Protein AF-A0A1V5S2Y9-F1 (afdb_monomer_lite)

Structure (mmCIF, N/CA/C/O backbone):
data_AF-A0A1V5S2Y9-F1
#
_entry.id   AF-A0A1V5S2Y9-F1
#
loop_
_atom_site.group_PDB
_atom_site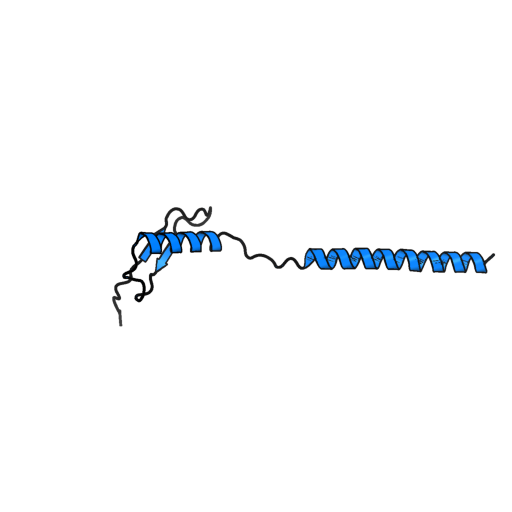.id
_atom_site.type_symbol
_atom_site.label_atom_id
_atom_site.label_alt_id
_atom_site.label_comp_id
_atom_site.label_asym_id
_atom_site.label_entity_id
_atom_site.label_seq_id
_atom_site.pdbx_PDB_ins_code
_atom_site.Cartn_x
_atom_site.Cartn_y
_atom_site.Cartn_z
_atom_site.occupancy
_atom_site.B_iso_or_equiv
_atom_site.auth_seq_id
_atom_site.auth_comp_id
_atom_site.auth_asym_id
_atom_site.auth_atom_id
_atom_site.pdbx_PDB_model_num
ATOM 1 N N . MET A 1 1 ? -26.058 16.824 -0.822 1.00 48.09 1 MET A N 1
ATOM 2 C CA . MET A 1 1 ? -26.375 15.807 0.205 1.00 48.09 1 MET A CA 1
ATOM 3 C C . MET A 1 1 ? -25.071 15.409 0.894 1.00 48.09 1 MET A C 1
ATOM 5 O O . MET A 1 1 ? -24.297 14.660 0.314 1.00 48.09 1 MET A O 1
ATOM 9 N N . ILE A 1 2 ? -24.761 15.983 2.060 1.00 51.00 2 ILE A N 1
ATOM 10 C CA . ILE A 1 2 ? -23.537 15.658 2.814 1.00 51.00 2 ILE A CA 1
ATOM 11 C C . ILE A 1 2 ? -23.875 14.475 3.726 1.00 51.00 2 ILE A C 1
ATOM 13 O O . ILE A 1 2 ? -24.688 14.615 4.633 1.00 51.00 2 ILE A O 1
ATOM 17 N N . LYS A 1 3 ? -23.305 13.294 3.469 1.00 61.66 3 LYS A N 1
ATOM 18 C CA . LYS A 1 3 ? -23.398 12.156 4.395 1.00 61.66 3 LYS A CA 1
ATOM 19 C C . LYS A 1 3 ? -22.186 12.204 5.321 1.00 61.66 3 LYS A C 1
ATOM 21 O O . LYS A 1 3 ? -21.109 11.757 4.940 1.00 61.66 3 LYS A O 1
ATOM 26 N N . GLY A 1 4 ? -22.359 12.759 6.520 1.00 57.94 4 GLY A N 1
ATOM 27 C CA . GLY A 1 4 ? -21.384 12.632 7.604 1.00 57.94 4 GLY A CA 1
ATOM 28 C C . GLY A 1 4 ? -21.337 11.180 8.071 1.00 57.94 4 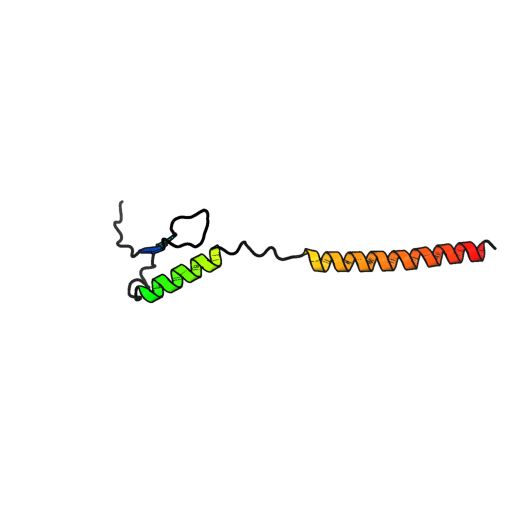GLY A C 1
ATOM 29 O O . GLY A 1 4 ? -22.128 10.770 8.912 1.00 57.94 4 GLY A O 1
ATOM 30 N N . VAL A 1 5 ? -20.464 10.376 7.466 1.00 71.44 5 VAL A N 1
ATOM 31 C CA . VAL A 1 5 ? -20.228 8.990 7.880 1.00 71.44 5 VAL A CA 1
ATOM 32 C C . VAL A 1 5 ? -19.016 8.946 8.800 1.00 71.44 5 VAL A C 1
ATOM 34 O O . VAL A 1 5 ? -17.929 9.369 8.417 1.00 71.44 5 VAL A O 1
ATOM 37 N N . ASN A 1 6 ? -19.201 8.417 10.011 1.00 74.81 6 ASN A N 1
ATOM 38 C CA . ASN A 1 6 ? -18.099 8.151 10.929 1.00 74.81 6 ASN A CA 1
ATOM 39 C C . ASN A 1 6 ? -17.197 7.065 10.314 1.00 74.81 6 ASN A C 1
ATOM 41 O O . ASN A 1 6 ? -17.645 5.940 10.066 1.00 74.81 6 ASN A O 1
ATOM 45 N N . LYS A 1 7 ? -15.949 7.424 9.998 1.00 85.56 7 LYS A N 1
ATOM 46 C CA . LYS A 1 7 ? -14.936 6.519 9.454 1.00 85.56 7 LYS A CA 1
ATOM 47 C C . LYS A 1 7 ? -13.785 6.432 10.436 1.00 85.56 7 LYS A C 1
ATOM 49 O O . LYS A 1 7 ? -13.177 7.441 10.772 1.00 85.56 7 LYS A O 1
ATOM 54 N N . GLN A 1 8 ? -13.465 5.211 10.844 1.00 89.56 8 GLN A N 1
ATOM 55 C CA . GLN A 1 8 ? -12.241 4.951 11.581 1.00 89.56 8 GLN A CA 1
ATOM 56 C C . GLN A 1 8 ? -11.045 5.047 10.631 1.00 89.56 8 GLN A C 1
ATOM 58 O O . GLN A 1 8 ? -11.082 4.540 9.505 1.00 89.56 8 GLN A O 1
ATOM 63 N N . VAL A 1 9 ? -9.987 5.696 11.102 1.00 92.12 9 VAL A N 1
ATOM 64 C CA . VAL A 1 9 ? -8.772 5.966 10.339 1.00 92.12 9 VAL A CA 1
ATOM 65 C C . VAL A 1 9 ? -7.563 5.528 11.157 1.00 92.12 9 VAL A C 1
ATOM 67 O O . VAL A 1 9 ? -7.553 5.678 12.375 1.00 92.12 9 VAL A O 1
ATOM 70 N N . VAL A 1 10 ? -6.558 4.973 10.482 1.00 93.12 10 VAL A N 1
ATOM 71 C CA . VAL A 1 10 ? -5.242 4.681 11.057 1.00 93.12 10 VAL A CA 1
ATOM 72 C C . VAL A 1 10 ? -4.216 5.576 10.384 1.00 93.12 10 VAL A C 1
ATOM 74 O O . VAL A 1 10 ? -4.089 5.560 9.160 1.00 93.12 10 VAL A O 1
ATOM 77 N N . GLU A 1 11 ? -3.485 6.335 11.188 1.00 93.62 11 GLU A N 1
ATOM 78 C CA . GLU A 1 11 ? -2.417 7.225 10.743 1.00 93.62 11 GLU A CA 1
ATOM 79 C C . GLU A 1 11 ? -1.056 6.638 11.136 1.00 93.62 11 GLU A C 1
ATOM 81 O O . GLU A 1 11 ? -0.855 6.186 12.266 1.00 93.62 11 GLU A O 1
ATOM 86 N N . ILE A 1 12 ? -0.132 6.590 10.177 1.00 92.12 12 ILE A N 1
ATOM 87 C CA . ILE A 1 12 ? 1.249 6.146 10.367 1.00 92.12 12 ILE A CA 1
ATOM 88 C C . ILE A 1 12 ? 2.170 7.289 9.936 1.00 92.12 12 ILE A C 1
ATOM 90 O O . ILE A 1 12 ? 2.190 7.625 8.754 1.00 92.12 12 ILE A O 1
ATOM 94 N N . ASN A 1 13 ? 2.943 7.842 10.873 1.00 89.44 13 ASN A N 1
ATOM 95 C CA . ASN A 1 13 ? 3.926 8.894 10.585 1.00 89.44 13 ASN A CA 1
ATOM 96 C C . ASN A 1 13 ? 5.258 8.306 10.087 1.00 89.44 13 ASN A C 1
ATOM 98 O O . ASN A 1 13 ? 5.809 8.748 9.092 1.00 89.44 13 ASN A O 1
ATOM 102 N N . GLU A 1 14 ? 5.771 7.233 10.692 1.00 84.50 14 GLU A N 1
ATOM 103 C CA . GLU A 1 14 ? 6.976 6.585 10.152 1.00 84.50 14 GLU A CA 1
ATOM 104 C C . GLU A 1 14 ? 6.634 5.687 8.954 1.00 84.50 14 GLU A C 1
ATOM 106 O O . GLU A 1 14 ? 6.363 4.494 9.106 1.00 84.50 14 GLU A O 1
ATOM 111 N N . THR A 1 15 ? 6.644 6.256 7.748 1.00 83.44 15 THR A N 1
ATOM 112 C CA . THR A 1 15 ? 6.464 5.507 6.492 1.00 83.44 15 THR A CA 1
ATOM 113 C C . THR A 1 15 ? 7.749 4.820 6.014 1.00 83.44 15 THR A C 1
ATOM 115 O O . THR A 1 15 ? 7.688 3.932 5.167 1.00 83.44 15 THR A O 1
ATOM 118 N N . GLY A 1 16 ? 8.916 5.238 6.523 1.00 81.69 16 GLY A N 1
ATOM 119 C CA . GLY A 1 16 ? 10.222 4.761 6.053 1.00 81.69 16 GLY A CA 1
ATOM 120 C C . GLY A 1 16 ? 10.560 5.189 4.618 1.00 81.69 16 GLY A C 1
ATOM 121 O O . GLY A 1 16 ? 11.412 4.571 3.984 1.00 81.69 16 GLY A O 1
ATOM 122 N N . ASN A 1 17 ? 9.880 6.212 4.089 1.00 79.94 17 ASN A N 1
ATOM 123 C CA . ASN A 1 17 ? 10.064 6.736 2.739 1.00 79.94 17 ASN A CA 1
ATOM 124 C C . ASN A 1 17 ? 10.595 8.179 2.786 1.00 79.94 17 ASN A C 1
ATOM 126 O O . ASN A 1 17 ? 10.127 8.979 3.589 1.00 79.94 17 ASN A O 1
ATOM 130 N N . GLU A 1 18 ? 11.539 8.523 1.909 1.00 83.31 18 GLU A N 1
ATOM 131 C CA . GLU A 1 18 ? 12.154 9.862 1.860 1.00 83.31 18 GLU A CA 1
ATOM 132 C C . GLU A 1 18 ? 11.215 10.970 1.344 1.00 83.31 18 GLU A C 1
ATOM 134 O O . GLU A 1 18 ? 11.468 12.149 1.571 1.00 83.31 18 GLU A O 1
ATOM 139 N N . TYR A 1 19 ? 10.123 10.601 0.667 1.00 84.62 19 TYR A N 1
ATOM 140 C CA . TYR A 1 19 ? 9.190 11.533 0.031 1.00 84.62 19 TYR A CA 1
ATOM 141 C C . TYR A 1 19 ? 7.889 11.746 0.812 1.00 84.62 19 TYR A C 1
ATOM 143 O O . TYR A 1 19 ? 7.231 12.769 0.625 1.00 84.62 19 TYR A O 1
ATOM 151 N N . PHE A 1 20 ? 7.469 10.787 1.643 1.00 86.94 20 PHE A N 1
ATOM 152 C CA . PHE A 1 20 ? 6.143 10.801 2.269 1.00 86.94 20 PHE A CA 1
ATOM 153 C C . PHE A 1 20 ? 6.229 10.860 3.795 1.00 86.94 20 PHE A C 1
ATOM 155 O O . PHE A 1 20 ? 6.623 9.889 4.433 1.00 86.94 20 PHE A O 1
ATOM 162 N N . GLU A 1 21 ? 5.764 11.962 4.383 1.00 87.94 21 GLU A N 1
ATOM 163 C CA . GLU A 1 21 ? 5.756 12.181 5.838 1.00 87.94 21 GLU A CA 1
ATOM 164 C C . GLU A 1 21 ? 4.772 11.276 6.587 1.00 87.94 21 GLU A C 1
ATOM 166 O O . GLU A 1 21 ? 5.016 10.930 7.733 1.00 87.94 21 GLU A O 1
ATOM 171 N N . LYS A 1 22 ? 3.643 10.901 5.975 1.00 92.06 22 LYS A N 1
ATOM 172 C CA . LYS A 1 22 ? 2.622 10.089 6.646 1.00 92.06 22 LYS A CA 1
ATOM 173 C C . LYS A 1 22 ? 1.745 9.304 5.683 1.00 92.06 22 LYS A C 1
ATOM 175 O O . LYS A 1 22 ? 1.509 9.721 4.550 1.00 92.06 22 LYS A O 1
ATOM 180 N N . ALA A 1 23 ? 1.208 8.188 6.164 1.00 92.12 23 ALA A N 1
ATOM 181 C CA . ALA A 1 23 ? 0.235 7.359 5.465 1.00 92.12 23 ALA A CA 1
ATOM 182 C C . ALA A 1 23 ? -1.067 7.262 6.269 1.00 92.12 23 ALA A C 1
ATOM 184 O O . ALA A 1 23 ? -1.058 6.988 7.470 1.00 92.12 23 ALA A O 1
ATOM 185 N N . ILE A 1 24 ? -2.196 7.456 5.585 1.00 93.81 24 ILE A N 1
ATOM 186 C CA . ILE A 1 24 ? -3.535 7.429 6.177 1.00 93.81 24 ILE A CA 1
ATOM 187 C C . ILE A 1 24 ? -4.327 6.269 5.573 1.00 93.81 24 ILE A C 1
ATOM 189 O O . ILE A 1 24 ? -4.536 6.208 4.360 1.00 93.81 24 ILE A O 1
ATOM 193 N N . PHE A 1 25 ? -4.810 5.367 6.426 1.00 93.50 25 PHE A N 1
ATOM 194 C CA . PHE A 1 25 ? -5.627 4.223 6.035 1.00 93.50 25 PHE A CA 1
ATOM 195 C C . PHE A 1 25 ? -7.055 4.381 6.542 1.00 93.50 25 PHE A C 1
ATOM 197 O O . PHE A 1 25 ? -7.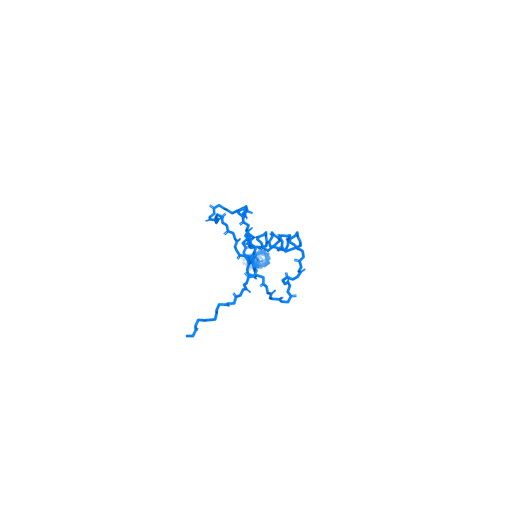303 4.428 7.746 1.00 93.50 25 PHE A O 1
ATOM 204 N N . PHE A 1 26 ? -8.013 4.388 5.618 1.00 93.50 26 PHE A N 1
ATOM 205 C CA . PHE A 1 26 ? -9.431 4.335 5.956 1.00 93.50 26 PHE A CA 1
ATOM 206 C C . PHE A 1 26 ? -9.849 2.894 6.230 1.00 93.50 26 PHE A C 1
ATOM 208 O O . PHE A 1 26 ? -9.773 2.028 5.353 1.00 93.50 26 PHE A O 1
ATOM 215 N N . VAL A 1 27 ? -10.314 2.636 7.449 1.00 92.69 27 VAL A N 1
ATOM 216 C CA . VAL A 1 27 ? -10.757 1.307 7.855 1.00 92.69 27 VAL A CA 1
ATOM 217 C C . VAL A 1 27 ? -12.148 1.060 7.284 1.00 92.69 27 VAL A C 1
ATOM 219 O O . VAL A 1 27 ? -13.066 1.882 7.383 1.00 92.69 27 VAL A O 1
ATOM 222 N N . ARG A 1 28 ? -12.303 -0.097 6.647 1.00 91.94 28 ARG A N 1
ATOM 223 C CA . ARG A 1 28 ? -13.608 -0.560 6.188 1.00 91.94 28 ARG A CA 1
ATOM 224 C C . ARG A 1 28 ? -14.504 -0.871 7.400 1.00 91.94 28 ARG A C 1
ATOM 226 O O . ARG A 1 28 ? -14.000 -1.429 8.375 1.00 91.94 28 ARG A O 1
ATOM 233 N N . PRO A 1 29 ? -15.807 -0.542 7.355 1.00 88.06 29 PRO A N 1
ATOM 234 C CA . PRO A 1 29 ? -16.689 -0.639 8.521 1.00 88.06 29 PRO A CA 1
ATOM 235 C C . PRO A 1 29 ? -16.788 -2.060 9.097 1.00 88.06 29 PRO A C 1
ATOM 237 O O . PRO A 1 29 ? -16.949 -2.220 10.304 1.00 88.06 29 PRO A O 1
ATOM 240 N N . GLU A 1 30 ? -16.616 -3.095 8.270 1.00 90.25 30 GLU A N 1
ATOM 241 C CA . GLU A 1 30 ? -16.623 -4.502 8.690 1.00 90.25 30 GLU A CA 1
ATOM 242 C C . GLU A 1 30 ? -15.466 -4.837 9.645 1.00 90.25 30 GLU A C 1
ATOM 244 O O . GLU A 1 30 ? -15.569 -5.754 10.456 1.00 90.25 30 GLU A O 1
ATOM 249 N N . TYR A 1 31 ? -14.376 -4.068 9.583 1.00 90.06 31 TYR A N 1
ATOM 250 C CA . TYR A 1 31 ? -13.187 -4.251 10.412 1.00 90.06 31 TYR A CA 1
ATOM 251 C C . TYR A 1 31 ? -13.046 -3.177 11.488 1.00 90.06 31 TYR A C 1
ATOM 253 O O . TYR A 1 31 ? -12.037 -3.163 12.186 1.00 90.06 31 TYR A O 1
ATOM 261 N N . SER A 1 32 ? -14.045 -2.307 11.682 1.00 84.81 32 SER A N 1
ATOM 262 C CA . SER A 1 32 ? -13.915 -1.213 12.650 1.00 84.81 32 SER A CA 1
ATOM 263 C C . SER A 1 32 ? -13.858 -1.661 14.112 1.00 84.81 32 SER A C 1
ATOM 265 O O . SER A 1 32 ? -13.411 -0.924 14.983 1.00 84.81 32 SER A O 1
ATOM 267 N N . ARG A 1 33 ? -14.294 -2.894 14.392 1.00 86.00 33 ARG A N 1
ATOM 268 C CA . ARG A 1 33 ? -14.198 -3.525 15.718 1.00 86.00 33 ARG A CA 1
ATOM 269 C C . ARG A 1 33 ? -12.857 -4.223 15.960 1.00 86.00 33 ARG A C 1
ATOM 271 O O . ARG A 1 33 ? -12.634 -4.739 17.051 1.00 86.00 33 ARG A O 1
ATOM 278 N N . MET A 1 34 ? -11.985 -4.294 14.952 1.00 88.56 34 MET A N 1
ATOM 279 C CA . MET A 1 34 ? -10.659 -4.889 15.110 1.00 88.56 34 MET A CA 1
ATOM 280 C C . MET A 1 34 ? -9.799 -4.014 16.017 1.00 88.56 34 MET A C 1
ATOM 282 O O . MET A 1 34 ? -9.814 -2.789 15.914 1.00 88.56 34 MET A O 1
ATOM 286 N N . GLY A 1 35 ? -9.018 -4.659 16.884 1.00 89.19 35 GLY A N 1
ATOM 287 C CA . GLY A 1 35 ? -8.107 -3.958 17.779 1.00 89.19 35 GLY A CA 1
ATOM 288 C C . GLY A 1 35 ? -7.087 -3.112 17.015 1.00 89.19 35 GLY A C 1
ATOM 289 O O . GLY A 1 35 ? -6.558 -3.536 15.982 1.00 89.19 35 GLY A O 1
ATOM 290 N N . GLU A 1 36 ? -6.780 -1.939 17.568 1.00 88.81 36 GLU A N 1
ATOM 291 C CA . GLU A 1 36 ? -5.855 -0.956 16.995 1.00 88.81 36 GLU A CA 1
ATOM 292 C C . GLU A 1 36 ? -4.513 -1.583 16.600 1.00 88.81 36 GLU A C 1
ATOM 294 O O . GLU A 1 36 ? -4.042 -1.379 15.483 1.00 88.81 36 GLU A O 1
ATOM 299 N N . GLY A 1 37 ? -3.942 -2.430 17.466 1.00 90.50 37 GLY A N 1
ATOM 300 C CA . GLY A 1 37 ? -2.664 -3.096 17.208 1.00 90.50 37 GLY A CA 1
ATOM 301 C C . GLY A 1 37 ? -2.654 -3.901 15.906 1.00 90.50 37 GLY A C 1
ATOM 302 O O . GLY A 1 37 ? -1.721 -3.772 15.116 1.00 90.50 37 GLY A O 1
ATOM 303 N N . ARG A 1 38 ? -3.727 -4.654 15.615 1.00 92.81 38 ARG A N 1
ATOM 304 C CA . ARG A 1 38 ? -3.836 -5.420 14.361 1.00 92.81 38 ARG A CA 1
ATOM 305 C C . ARG A 1 38 ? -4.013 -4.517 13.146 1.00 92.81 38 ARG A C 1
ATOM 307 O O . ARG A 1 38 ? -3.452 -4.808 12.092 1.00 92.81 38 ARG A O 1
ATOM 314 N N . LEU A 1 39 ? -4.791 -3.441 13.264 1.00 93.56 39 LEU A N 1
ATOM 315 C CA . LEU A 1 39 ? -4.974 -2.489 12.166 1.00 93.56 39 LEU A CA 1
ATOM 316 C C . LEU A 1 39 ? -3.662 -1.758 11.849 1.00 93.56 39 LEU A C 1
ATOM 318 O O . LEU A 1 39 ? -3.296 -1.638 10.681 1.00 93.56 39 LEU A O 1
ATOM 322 N N . ARG A 1 40 ? -2.915 -1.360 12.883 1.00 92.19 40 ARG A N 1
ATOM 323 C CA . ARG A 1 40 ? -1.601 -0.721 12.763 1.00 92.19 40 ARG A CA 1
ATOM 324 C C . ARG A 1 40 ? -0.559 -1.663 12.162 1.00 92.19 40 ARG A C 1
ATOM 326 O O . ARG A 1 40 ? 0.190 -1.256 11.279 1.00 92.19 40 ARG A O 1
ATOM 333 N N . GLU A 1 41 ? -0.542 -2.928 12.575 1.00 93.31 41 GLU A N 1
ATOM 334 C CA . GLU A 1 41 ? 0.329 -3.957 11.997 1.00 93.31 41 GLU A CA 1
ATOM 335 C C . GLU A 1 41 ? 0.031 -4.172 10.503 1.00 93.31 41 GLU A C 1
ATOM 337 O O . GLU A 1 41 ? 0.941 -4.198 9.673 1.00 93.31 41 GLU A O 1
ATOM 342 N N . LYS A 1 42 ? -1.249 -4.280 10.123 1.00 93.38 42 LYS A N 1
ATOM 343 C CA . LYS A 1 42 ? -1.652 -4.413 8.714 1.00 93.38 42 LYS A CA 1
ATOM 344 C C . LYS A 1 42 ? -1.314 -3.169 7.892 1.00 93.38 42 LYS A C 1
ATOM 346 O O . LYS A 1 42 ? -0.897 -3.323 6.747 1.00 93.38 42 LYS A O 1
ATOM 351 N N . ALA A 1 43 ? -1.459 -1.977 8.469 1.00 93.25 43 ALA A N 1
ATOM 352 C CA . ALA A 1 43 ? -1.072 -0.718 7.841 1.00 93.25 43 ALA A CA 1
ATOM 353 C C . ALA A 1 43 ? 0.440 -0.666 7.564 1.00 93.25 43 ALA A C 1
ATOM 355 O O . ALA A 1 43 ? 0.830 -0.432 6.424 1.00 93.25 43 ALA A O 1
ATOM 356 N N . LYS A 1 44 ? 1.287 -0.987 8.555 1.00 91.81 44 LYS A N 1
ATOM 357 C CA . LYS A 1 44 ? 2.750 -1.061 8.373 1.00 91.81 44 LYS A CA 1
ATOM 358 C C . LYS A 1 44 ? 3.146 -2.042 7.267 1.00 91.81 44 LYS A C 1
ATOM 360 O O . LYS A 1 44 ? 3.806 -1.653 6.313 1.00 91.81 44 LYS A O 1
ATOM 365 N N . ASN A 1 45 ? 2.601 -3.259 7.305 1.00 91.81 45 ASN A N 1
ATOM 366 C CA . ASN A 1 45 ? 2.827 -4.263 6.258 1.00 91.81 45 ASN A CA 1
ATOM 367 C C . ASN A 1 45 ? 2.422 -3.788 4.848 1.00 91.81 45 ASN A C 1
ATOM 369 O O . ASN A 1 45 ? 2.966 -4.265 3.850 1.00 91.81 45 ASN A O 1
ATOM 373 N N . ALA A 1 46 ? 1.414 -2.918 4.733 1.00 90.31 46 ALA A N 1
ATOM 374 C CA . ALA A 1 46 ? 1.001 -2.357 3.450 1.00 90.31 46 ALA A CA 1
ATOM 375 C C . ALA A 1 46 ? 1.998 -1.305 2.943 1.00 90.31 46 ALA A C 1
ATOM 377 O O . ALA A 1 46 ? 2.308 -1.303 1.752 1.00 90.31 46 ALA A O 1
ATOM 378 N N . ILE A 1 47 ? 2.530 -0.468 3.838 1.00 89.19 47 ILE A N 1
ATOM 379 C CA . ILE A 1 47 ? 3.582 0.509 3.521 1.00 89.19 47 ILE A CA 1
ATOM 380 C C . ILE A 1 47 ? 4.855 -0.212 3.060 1.00 89.19 47 ILE A C 1
ATOM 382 O O . ILE A 1 47 ? 5.379 0.112 1.997 1.00 89.19 47 ILE A O 1
ATOM 386 N N . ASP A 1 48 ? 5.285 -1.254 3.777 1.00 87.31 48 ASP A N 1
ATOM 387 C CA . ASP A 1 48 ? 6.491 -2.029 3.439 1.00 87.31 48 ASP A CA 1
ATOM 388 C C . ASP A 1 48 ? 6.404 -2.683 2.050 1.00 87.31 48 ASP A C 1
ATOM 390 O O . ASP A 1 48 ? 7.392 -2.830 1.332 1.00 87.31 48 ASP A O 1
ATOM 394 N N . LYS A 1 49 ? 5.196 -3.073 1.628 1.00 85.00 49 LYS A N 1
ATOM 395 C CA . LYS A 1 49 ? 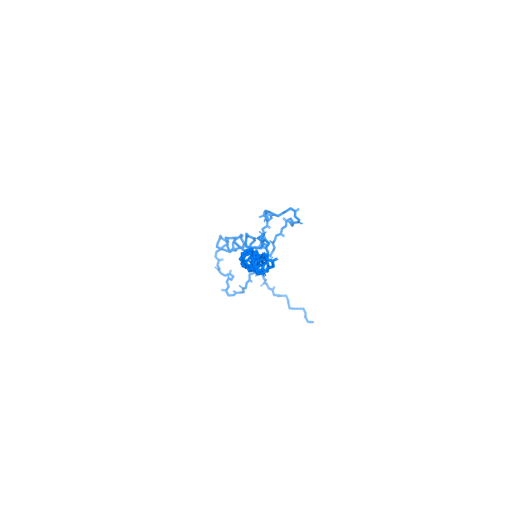4.960 -3.595 0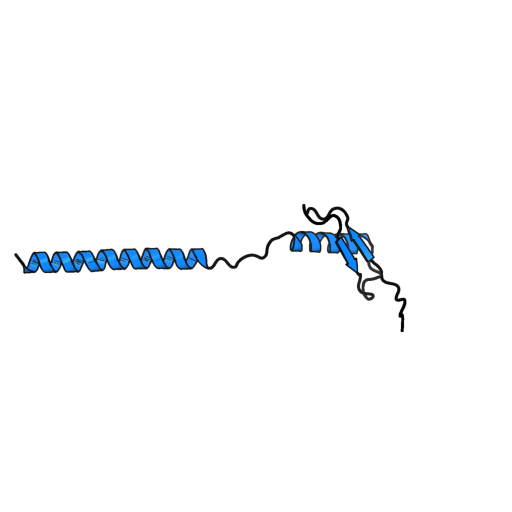.275 1.00 85.00 49 LYS A CA 1
ATOM 396 C C . LYS A 1 49 ? 4.948 -2.499 -0.783 1.00 85.00 49 LYS A C 1
ATOM 398 O O . LYS A 1 49 ? 5.336 -2.766 -1.918 1.00 85.00 49 LYS A O 1
ATOM 403 N N . ALA A 1 50 ? 4.477 -1.306 -0.432 1.00 80.81 50 ALA A N 1
ATOM 404 C CA . ALA A 1 50 ? 4.402 -0.166 -1.337 1.00 80.81 50 ALA A CA 1
ATOM 405 C C . ALA A 1 50 ? 5.772 0.491 -1.576 1.00 80.81 50 ALA A C 1
ATOM 407 O O . ALA A 1 50 ? 5.994 1.031 -2.656 1.00 80.81 50 ALA A O 1
ATOM 408 N N . SER A 1 51 ? 6.698 0.415 -0.612 1.00 69.75 51 SER A N 1
ATOM 409 C CA . SER A 1 51 ? 8.062 0.950 -0.745 1.00 69.75 51 SER A CA 1
ATOM 410 C C . SER A 1 51 ? 8.928 0.169 -1.738 1.00 69.75 51 SER A C 1
ATOM 412 O O . SER A 1 51 ? 9.899 0.702 -2.272 1.00 69.75 51 SER A O 1
ATOM 414 N N . SER A 1 52 ? 8.574 -1.083 -2.034 1.00 66.06 52 SER A N 1
ATOM 415 C CA . SER A 1 52 ? 9.283 -1.881 -3.030 1.00 66.06 52 SER A CA 1
ATOM 416 C C . SER A 1 52 ? 8.913 -1.417 -4.447 1.00 66.06 52 SER A C 1
A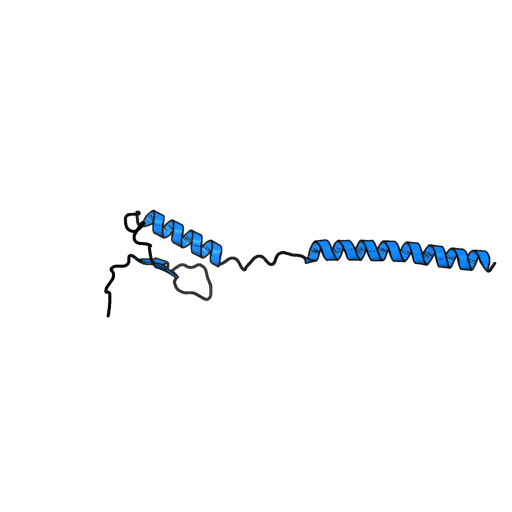TOM 418 O O . SER A 1 52 ? 7.753 -1.570 -4.843 1.00 66.06 52 SER A O 1
ATOM 420 N N . PRO A 1 53 ? 9.864 -0.910 -5.261 1.00 64.38 53 PRO A N 1
ATOM 421 C CA . PRO A 1 53 ? 9.576 -0.561 -6.646 1.00 64.38 53 PRO A CA 1
ATOM 422 C C . PRO A 1 53 ? 9.027 -1.788 -7.393 1.00 64.38 53 PRO A C 1
ATOM 424 O O . PRO A 1 53 ? 9.455 -2.920 -7.125 1.00 64.38 53 PRO A O 1
ATOM 427 N N . PRO A 1 54 ? 8.076 -1.604 -8.330 1.00 61.19 54 PRO A N 1
ATOM 428 C CA . PRO A 1 54 ? 7.452 -2.716 -9.031 1.00 61.19 54 PRO A CA 1
ATOM 429 C C . PRO A 1 54 ? 8.538 -3.567 -9.685 1.00 61.19 54 PRO A C 1
ATOM 431 O O . PRO A 1 54 ? 9.329 -3.070 -10.491 1.00 61.19 54 PRO A O 1
ATOM 434 N N . LYS A 1 55 ? 8.590 -4.859 -9.327 1.00 57.88 55 LYS A N 1
ATOM 435 C CA . LYS A 1 55 ? 9.560 -5.805 -9.890 1.00 57.88 55 LYS A CA 1
ATOM 436 C C . LYS A 1 55 ? 9.399 -5.806 -11.410 1.00 57.88 55 LYS A C 1
ATOM 438 O O . LYS A 1 55 ? 8.481 -6.433 -11.941 1.00 57.88 55 LYS A O 1
ATOM 443 N N . ARG A 1 56 ? 10.293 -5.116 -12.130 1.00 58.59 56 ARG A N 1
ATOM 444 C CA . ARG A 1 56 ? 10.430 -5.272 -13.581 1.00 58.59 56 ARG A CA 1
ATOM 445 C C . ARG A 1 56 ? 10.701 -6.754 -13.810 1.00 58.59 56 ARG A C 1
ATOM 447 O O . ARG A 1 56 ? 11.756 -7.245 -13.418 1.00 58.59 56 ARG A O 1
ATOM 454 N N . LYS A 1 57 ? 9.746 -7.487 -14.396 1.00 55.28 57 LYS A N 1
ATOM 455 C CA . LYS A 1 57 ? 9.969 -8.880 -14.807 1.00 55.28 57 LYS A CA 1
ATOM 456 C C . LYS A 1 57 ? 11.161 -8.877 -15.764 1.00 55.28 57 LYS A C 1
ATOM 458 O O . LYS A 1 57 ? 11.045 -8.432 -16.905 1.00 55.28 57 LYS A O 1
ATOM 463 N N . GLY A 1 58 ? 12.323 -9.289 -15.261 1.00 54.00 58 GLY A N 1
ATOM 464 C CA . GLY A 1 58 ? 13.598 -9.220 -15.958 1.00 54.00 58 GLY A CA 1
ATOM 465 C C . GLY A 1 58 ? 13.614 -10.165 -17.149 1.00 54.00 58 GLY A C 1
ATOM 466 O O . GLY A 1 58 ? 14.051 -11.303 -17.045 1.00 54.00 58 GLY A O 1
ATOM 467 N N . LYS A 1 59 ? 13.167 -9.688 -18.311 1.00 54.16 59 LYS A N 1
ATOM 468 C CA . LYS A 1 59 ? 13.290 -10.404 -19.590 1.00 54.16 59 LYS A CA 1
ATOM 469 C C . LYS A 1 59 ? 14.727 -10.356 -20.150 1.00 54.16 59 LYS A C 1
ATOM 471 O O . LYS A 1 59 ? 14.980 -10.881 -21.230 1.00 54.16 59 LYS A O 1
ATOM 476 N N . GLY A 1 60 ? 15.659 -9.714 -19.434 1.00 54.41 60 GLY A N 1
ATOM 477 C CA . GLY A 1 60 ? 17.031 -9.445 -19.879 1.00 54.41 60 GLY A CA 1
ATOM 478 C C . GLY A 1 60 ? 17.954 -10.666 -19.866 1.00 54.41 60 GLY A C 1
ATOM 479 O O . GLY A 1 60 ? 18.666 -10.894 -20.841 1.00 54.41 60 GLY A O 1
ATOM 480 N N . THR A 1 61 ? 17.905 -11.496 -18.820 1.00 52.59 61 THR A N 1
ATOM 481 C CA . THR A 1 61 ? 18.877 -12.593 -18.647 1.00 52.59 61 THR A CA 1
ATOM 482 C C . THR A 1 61 ? 18.676 -13.721 -19.662 1.00 52.59 61 THR A C 1
ATOM 484 O O . THR A 1 61 ? 19.634 -14.173 -20.282 1.00 52.59 61 THR A O 1
ATOM 487 N N . VAL A 1 62 ? 17.424 -14.116 -19.919 1.00 57.03 62 VAL A N 1
ATOM 488 C CA . VAL A 1 62 ? 17.105 -15.184 -20.889 1.00 57.03 62 VAL A CA 1
ATOM 489 C C . VAL A 1 62 ? 17.403 -14.741 -22.327 1.00 57.03 62 VAL A C 1
ATOM 491 O O . VAL A 1 62 ? 17.847 -15.535 -23.153 1.00 57.03 62 VAL A O 1
ATOM 494 N N . ARG A 1 63 ? 17.218 -13.447 -22.631 1.00 54.72 63 ARG A N 1
ATOM 495 C CA . ARG A 1 63 ? 17.514 -12.891 -23.958 1.00 54.72 63 ARG A CA 1
ATOM 496 C C . ARG A 1 63 ? 19.022 -12.799 -24.214 1.00 54.72 63 ARG A C 1
ATOM 498 O O . ARG A 1 63 ? 19.450 -13.106 -25.323 1.00 54.72 63 ARG A O 1
ATOM 505 N N . SER A 1 64 ? 19.812 -12.457 -23.194 1.00 58.03 64 SER A N 1
ATOM 506 C CA . SER A 1 64 ? 21.278 -12.396 -23.281 1.00 58.03 64 SER A CA 1
ATOM 507 C C . SER A 1 64 ? 21.900 -13.768 -23.573 1.00 58.03 64 SER A C 1
ATOM 509 O O . SER A 1 64 ? 22.674 -13.901 -24.519 1.00 58.03 64 SER A O 1
ATOM 511 N N . LEU A 1 65 ? 21.466 -14.816 -22.859 1.00 64.69 65 LEU A N 1
ATOM 512 C CA . LEU A 1 65 ? 21.976 -16.179 -23.056 1.00 64.69 65 LEU A CA 1
ATOM 513 C C . LEU A 1 65 ? 21.631 -16.751 -24.445 1.00 64.69 65 LEU A C 1
ATOM 515 O O . LEU A 1 65 ? 22.410 -17.492 -25.039 1.00 64.69 65 LEU A O 1
ATOM 519 N N . SER A 1 66 ? 20.479 -16.365 -25.003 1.00 70.69 66 SER A N 1
ATOM 520 C CA . SER A 1 66 ? 20.108 -16.766 -26.365 1.00 70.69 66 SER A CA 1
ATOM 521 C C . SER A 1 66 ? 20.987 -16.119 -27.441 1.00 70.69 66 SER A C 1
ATOM 523 O O . SER A 1 66 ? 21.191 -16.704 -28.503 1.00 70.69 66 SER A O 1
ATOM 525 N N . ASN A 1 67 ? 21.517 -14.920 -27.180 1.00 71.81 67 ASN A N 1
ATOM 526 C CA . ASN A 1 67 ? 22.336 -14.193 -28.142 1.00 71.81 67 ASN A CA 1
ATOM 527 C C . ASN A 1 67 ? 23.777 -14.717 -28.168 1.00 71.81 67 ASN A C 1
ATOM 529 O O . ASN A 1 67 ? 24.333 -14.872 -29.251 1.00 71.81 67 ASN A O 1
ATOM 533 N N . THR A 1 68 ? 24.362 -15.059 -27.017 1.00 77.38 68 THR A N 1
ATOM 534 C CA . THR A 1 68 ? 25.697 -15.680 -26.963 1.00 77.38 68 THR A CA 1
ATOM 535 C C . THR A 1 68 ? 25.723 -17.041 -27.651 1.00 77.38 68 THR A C 1
ATOM 537 O O . THR A 1 68 ? 26.647 -17.319 -28.412 1.00 77.38 68 THR A O 1
ATOM 540 N N . LEU A 1 69 ? 24.676 -17.856 -27.477 1.00 78.81 69 LEU A N 1
ATOM 541 C CA . LEU A 1 69 ? 24.577 -19.157 -28.143 1.00 78.81 69 LEU A CA 1
ATOM 542 C C . LEU A 1 69 ? 24.457 -19.025 -29.673 1.00 78.81 69 LEU A C 1
ATOM 544 O O . LEU A 1 69 ? 25.091 -19.777 -30.411 1.00 78.81 69 LEU A O 1
ATOM 548 N N . LYS A 1 70 ? 23.700 -18.030 -30.160 1.00 76.38 70 LYS A N 1
ATOM 549 C CA . LYS A 1 70 ? 23.593 -17.725 -31.600 1.00 76.38 70 LYS A CA 1
ATOM 550 C C . LYS A 1 70 ? 24.921 -17.268 -32.204 1.00 76.38 70 LYS A C 1
ATOM 552 O O . LYS A 1 70 ? 25.247 -17.673 -33.316 1.00 76.38 70 LYS A O 1
ATOM 557 N N . LEU A 1 71 ? 25.686 -16.448 -31.481 1.00 78.31 71 LEU A N 1
ATOM 558 C CA . LEU A 1 71 ? 26.994 -15.972 -31.941 1.00 78.31 71 LEU A CA 1
ATOM 559 C C . LEU A 1 71 ? 28.022 -17.108 -32.019 1.00 78.31 71 LEU A C 1
ATOM 561 O O . LEU A 1 71 ? 28.766 -17.183 -32.995 1.00 78.31 71 LEU A O 1
ATOM 565 N N . LEU A 1 72 ? 28.020 -18.032 -31.050 1.00 78.69 72 LEU A N 1
ATOM 566 C CA . LEU A 1 72 ? 28.889 -19.213 -31.089 1.00 78.69 72 LEU A CA 1
ATOM 567 C C . LEU A 1 72 ? 28.573 -20.121 -32.286 1.00 78.69 72 LEU A C 1
ATOM 569 O O . LEU A 1 72 ? 29.486 -20.562 -32.980 1.00 78.69 72 LEU A O 1
ATOM 573 N N . ALA A 1 73 ? 27.287 -20.361 -32.562 1.00 78.38 73 ALA A N 1
ATOM 574 C CA . ALA A 1 73 ? 26.865 -21.167 -33.707 1.00 78.38 73 ALA A CA 1
ATOM 575 C C . ALA A 1 73 ? 27.300 -20.546 -35.050 1.00 78.38 73 ALA A C 1
ATOM 577 O O . ALA A 1 73 ? 27.750 -21.260 -35.946 1.00 78.38 73 ALA A O 1
ATOM 578 N N . ALA A 1 74 ? 27.228 -19.216 -35.176 1.00 77.38 74 ALA A N 1
ATOM 579 C CA . ALA A 1 74 ? 27.663 -18.507 -36.379 1.00 77.38 74 ALA A CA 1
ATOM 580 C C . ALA A 1 74 ? 29.185 -18.586 -36.606 1.00 77.38 74 ALA A C 1
ATOM 582 O O . ALA A 1 74 ? 29.623 -18.757 -37.743 1.00 77.38 74 ALA A O 1
ATOM 583 N N . ALA A 1 75 ? 29.993 -18.509 -35.542 1.00 76.94 75 ALA A N 1
ATOM 584 C CA . ALA A 1 75 ? 31.453 -18.572 -35.646 1.00 76.94 75 ALA A CA 1
ATOM 585 C C . ALA A 1 75 ? 31.954 -19.938 -36.155 1.00 76.94 75 ALA A C 1
ATOM 587 O O . ALA A 1 75 ? 32.845 -19.997 -37.002 1.00 76.94 75 ALA A O 1
ATOM 588 N N . VAL A 1 76 ? 31.343 -21.034 -35.693 1.00 78.56 76 VAL A N 1
ATOM 589 C CA . VAL A 1 76 ? 31.680 -22.393 -36.152 1.00 78.56 76 VAL A CA 1
ATOM 590 C C . VAL A 1 76 ? 31.237 -22.608 -37.605 1.00 78.56 76 VAL A C 1
ATOM 592 O O . VAL A 1 76 ? 31.993 -23.147 -38.415 1.00 78.56 76 VAL A O 1
ATOM 595 N N . GLY A 1 77 ? 30.039 -22.135 -37.965 1.00 77.12 77 GLY A N 1
ATOM 596 C CA . GLY A 1 77 ? 29.533 -22.226 -39.337 1.00 77.12 77 GLY A CA 1
ATOM 597 C C . GLY A 1 77 ? 30.405 -21.465 -40.340 1.00 77.12 77 GLY A C 1
ATOM 598 O O . GLY A 1 77 ? 30.771 -22.014 -41.374 1.00 77.12 77 GLY A O 1
ATOM 599 N N . GLY A 1 78 ? 30.809 -20.234 -40.016 1.00 78.31 78 GLY A N 1
ATOM 600 C CA . GLY A 1 78 ? 31.680 -19.436 -40.883 1.00 78.31 78 GLY A CA 1
ATOM 601 C C . GLY A 1 78 ? 33.054 -20.075 -41.088 1.00 78.31 78 GLY A C 1
ATOM 602 O O . GLY A 1 78 ? 33.480 -20.248 -42.224 1.00 78.31 78 GLY A O 1
ATOM 603 N N . GLY A 1 79 ? 33.721 -20.491 -40.005 1.00 79.94 79 GLY A N 1
ATOM 604 C CA . GLY A 1 79 ? 35.077 -21.049 -40.075 1.00 79.94 79 GLY A CA 1
ATOM 605 C C . GLY A 1 79 ? 35.183 -22.333 -40.904 1.00 79.94 79 GLY A C 1
ATOM 606 O O . GLY A 1 79 ? 36.157 -22.515 -41.633 1.00 79.94 79 GLY A O 1
ATOM 607 N N . THR A 1 80 ? 34.169 -23.201 -40.845 1.00 78.94 80 THR A N 1
ATOM 608 C CA . THR A 1 80 ? 34.142 -24.445 -41.635 1.00 78.94 80 THR A CA 1
ATOM 609 C C . THR A 1 80 ? 33.986 -24.183 -43.132 1.00 78.94 80 THR A C 1
ATOM 611 O O . THR A 1 80 ? 34.668 -24.825 -43.929 1.00 78.94 80 THR A O 1
ATOM 614 N N . ILE A 1 81 ? 33.162 -23.206 -43.522 1.00 82.62 81 ILE A N 1
ATOM 615 C CA . ILE A 1 81 ? 32.953 -22.836 -44.929 1.00 82.62 81 ILE A CA 1
ATOM 616 C C . ILE A 1 81 ? 34.231 -22.234 -45.521 1.00 82.62 81 ILE A C 1
ATOM 618 O O . ILE A 1 81 ? 34.652 -22.636 -46.605 1.00 82.62 81 ILE A O 1
ATOM 622 N N . THR A 1 82 ? 34.896 -21.322 -44.807 1.00 82.38 82 THR A N 1
ATOM 623 C CA . THR A 1 82 ? 36.142 -20.710 -45.294 1.00 82.38 82 THR A CA 1
ATOM 624 C C . THR A 1 82 ? 37.270 -21.734 -45.413 1.00 82.38 82 THR A C 1
ATOM 626 O O . THR A 1 82 ? 38.025 -21.700 -46.382 1.00 82.38 82 THR A O 1
ATOM 629 N N . ALA A 1 83 ? 37.369 -22.672 -44.465 1.00 81.62 83 ALA A N 1
ATOM 630 C CA . ALA A 1 83 ? 38.350 -23.754 -44.519 1.00 81.62 83 ALA A CA 1
ATOM 631 C C . ALA A 1 83 ? 38.107 -24.700 -45.709 1.00 81.62 83 ALA A C 1
ATOM 633 O O . ALA A 1 83 ? 39.057 -25.069 -46.393 1.00 81.62 83 ALA A O 1
ATOM 634 N N . LEU A 1 84 ? 36.846 -25.040 -46.000 1.00 84.62 84 LEU A N 1
ATOM 635 C CA . LEU A 1 84 ? 36.467 -25.855 -47.162 1.00 84.62 84 LEU A CA 1
ATOM 636 C C . LEU A 1 84 ? 36.799 -25.167 -48.491 1.00 84.62 84 LEU A C 1
ATOM 638 O O . LEU A 1 84 ? 37.332 -25.810 -49.391 1.00 84.62 84 LEU A O 1
ATOM 642 N N . ILE A 1 85 ? 36.537 -23.862 -48.605 1.00 87.50 85 ILE A N 1
ATOM 643 C CA . ILE A 1 85 ? 36.869 -23.084 -49.807 1.00 87.50 85 ILE A CA 1
ATOM 644 C C . ILE A 1 85 ? 38.386 -23.038 -50.025 1.00 87.50 85 ILE A C 1
ATOM 646 O O . ILE A 1 85 ? 38.848 -23.258 -51.140 1.00 87.50 85 ILE A O 1
ATOM 650 N N . LEU A 1 86 ? 39.171 -22.805 -48.970 1.00 84.94 86 LEU A N 1
ATOM 651 C CA . LEU A 1 86 ? 40.635 -22.778 -49.064 1.00 84.94 86 LEU A CA 1
ATOM 652 C C . LEU A 1 86 ? 41.242 -24.148 -49.391 1.00 84.94 86 LEU A C 1
ATOM 654 O O . LEU A 1 86 ? 42.290 -24.206 -50.027 1.00 84.94 86 LEU A O 1
ATOM 658 N N . LEU A 1 87 ? 40.596 -25.237 -48.971 1.00 83.06 87 LEU A N 1
ATOM 659 C CA . LEU A 1 87 ? 41.049 -26.602 -49.240 1.00 83.06 87 LEU A CA 1
ATOM 660 C C . LEU A 1 87 ? 40.679 -27.080 -50.653 1.00 83.06 87 LEU A C 1
ATOM 662 O O . LEU A 1 87 ? 41.418 -27.869 -51.224 1.00 83.06 87 LEU A O 1
ATOM 666 N N . LEU A 1 88 ? 39.579 -26.578 -51.228 1.00 80.25 88 LEU A N 1
ATOM 667 C CA . LEU A 1 88 ? 39.192 -26.816 -52.628 1.00 80.25 88 LEU A CA 1
ATOM 668 C C . LEU A 1 88 ? 39.934 -25.914 -53.629 1.00 80.25 88 LEU A C 1
ATOM 670 O O . LEU A 1 88 ? 39.994 -26.241 -54.810 1.00 80.25 88 LEU A O 1
ATOM 674 N N . ALA A 1 89 ? 40.469 -24.777 -53.177 1.00 75.62 89 ALA A N 1
ATOM 675 C CA . ALA A 1 89 ? 41.238 -23.837 -53.997 1.00 75.62 89 ALA A CA 1
ATOM 676 C C . ALA A 1 89 ? 42.752 -24.142 -54.048 1.00 75.62 89 ALA A C 1
ATOM 678 O O . ALA A 1 89 ? 43.509 -23.350 -54.613 1.00 75.62 89 ALA A O 1
ATOM 679 N N . LYS A 1 90 ? 43.194 -25.247 -53.437 1.00 60.00 90 LYS A N 1
ATOM 680 C CA . LYS A 1 90 ? 44.584 -25.719 -53.412 1.00 60.00 90 LYS A CA 1
ATOM 681 C C . LYS A 1 90 ? 44.731 -26.966 -54.274 1.00 60.00 90 LYS A C 1
ATOM 683 O O . LYS A 1 90 ? 45.785 -27.061 -54.938 1.00 60.00 90 LYS A O 1
#

Secondary structure (DSSP, 8-state):
--------EEEES----SS-S-EEEEPPGGGTTS-HHHHHHHHHHHHHHHSSPP-----HHHHHHHHHHHHHHHHHHHHHHHHHHHHH--

pLDDT: mean 79.29, std 12.92, range [48.09, 93.81]

Foldseek 3Di:
DDDPDDWDKDKDQPLVDPPDRIDIDTDDPVCPPPDPVVVVVVVNVVSVVVPDDPPPPCPPPVVVVVVVVVVVVVVVVVVVVVVVVVVVVD

Sequence (90 aa):
MIKGVNKQVVEINETGNEYFEKAIFFVRPEYSRMGEGRLREKAKNAIDKASSPPKRKGKGTVRSLSNTLKLLAAAVGGGTITALILLLAK

Radius of gyration: 30.7 Å; chains: 1; bounding box: 71×43×72 Å